Protein AF-A0AA46TMD6-F1 (afdb_monomer)

Secondary structure (DSSP, 8-state):
-TTTS----HHHHHHHHHHHHHTTSEEEEEEEETTEEEEEEEE-HHHHHHHHHHHHH-PPPPP----HHHHHHHTGGGS-HHHHHHHHHHHHHHHHHHHHHHHHHHHHTTT-GGGHHHHHHHHHHHHHHHHHHHHHHHHHHHHH-

pLDDT: mean 90.73, std 9.91, range [50.88, 98.25]

InterPro domains:
  IPR018309 Transcription regulator PadR, C-terminal [PF10400] (66-144)
  IPR036388 Winged helix-like DNA-binding domain superfamily [G3DSA:1.10.10.10] (1-61)
  IPR036390 Winged helix DNA-binding domain superfamily [SSF46785] (4-144)

Mean predicted aligned error: 6.08 Å

Solvent-accessible surface area (backbone atoms only — not comparable to full-atom values): 8589 Å² total; per-residue (Å²): 103,74,90,85,39,84,73,72,54,71,68,53,52,54,53,48,52,54,50,36,35,76,69,57,27,29,44,80,43,82,47,80,58,83,97,49,80,50,84,39,74,44,79,32,71,64,25,51,52,56,49,51,49,53,74,74,69,58,79,86,72,83,82,84,85,84,54,72,66,62,58,50,56,76,51,39,89,81,50,58,70,70,60,56,50,52,50,48,53,54,47,49,53,51,41,51,53,54,36,54,56,47,49,54,51,41,61,73,48,66,85,47,78,93,34,45,65,65,39,53,53,39,53,52,50,45,53,48,40,53,51,54,41,52,53,45,54,55,53,48,55,70,73,75,110

Foldseek 3Di:
DVLPDPDDDPVVVVVVLVVCCVVVQKPWDFDDDDPDTDTDIDGDPNVVVVVVCCVPPDDDDDDDDDDPLVVVVVVCVVDDLVVNLVSLVVVLVVLVVSLVVLVVVLVVLPDDPVCVVVNVVSVVSNVVSVVVNVVSVVVSVVSVD

Nearest PDB structures (foldseek):
  5x11-assembly4_H  TM=8.800E-01  e=8.263E-07  Bacillus spizizenii str. W23
  5x11-assembly2_E  TM=8.709E-01  e=2.497E-06  Bacillus spizizenii str. W23
  5x11-assembly1_B  TM=8.800E-01  e=4.615E-06  Bacillus spizizenii str. W23
  3l9f-assembly2_C  TM=7.696E-01  e=3.002E-06  Streptococcus mutans UA159
  5x11-assembly4_G  TM=8.685E-01  e=7.324E-05  Bacillus spizizenii str. W23

Sequence (145 aa):
MRFYWTSPAMSQIYSELSRLARGGLVEAVSARQGRRTTRRFRITARGTDRLSDWLSESAPDFPVLKHPVALRLLMGHLMRPTDVIRILESYAAALADRRAELEAVRKSLGDDEAMRFPALVAEWGLAYYDSEREITDRTRARLEE

Structure (mmCIF, N/CA/C/O backbone):
data_AF-A0AA46TMD6-F1
#
_entry.id   AF-A0AA46TMD6-F1
#
loop_
_atom_site.group_PDB
_atom_site.id
_atom_site.type_symbol
_atom_site.label_atom_id
_atom_site.label_alt_id
_atom_site.label_comp_id
_atom_site.label_asym_id
_atom_site.label_entity_id
_atom_site.label_seq_id
_atom_site.pdbx_PDB_ins_code
_atom_site.Cartn_x
_atom_site.Cartn_y
_atom_site.Cartn_z
_atom_site.occupancy
_atom_site.B_iso_or_equiv
_atom_site.auth_seq_id
_atom_site.auth_comp_id
_atom_site.auth_asym_id
_atom_site.auth_atom_id
_atom_site.pdbx_PDB_model_num
ATOM 1 N N . MET A 1 1 ? -0.277 0.023 6.874 1.00 62.62 1 MET A N 1
ATOM 2 C CA . MET A 1 1 ? -1.414 0.131 5.932 1.00 62.62 1 MET A CA 1
ATOM 3 C C . MET A 1 1 ? -1.006 0.620 4.555 1.00 62.62 1 MET A C 1
ATOM 5 O O . MET A 1 1 ? -1.287 -0.088 3.604 1.00 62.62 1 MET A O 1
ATOM 9 N N . ARG A 1 2 ? -0.297 1.754 4.426 1.00 81.50 2 ARG A N 1
ATOM 10 C CA . ARG A 1 2 ? -0.014 2.379 3.115 1.00 81.50 2 ARG A CA 1
ATOM 11 C C . ARG A 1 2 ? 0.654 1.499 2.040 1.00 81.50 2 ARG A C 1
ATOM 13 O O . ARG A 1 2 ? 0.591 1.861 0.875 1.00 81.50 2 ARG A O 1
ATOM 20 N N . PHE A 1 3 ? 1.322 0.408 2.423 1.00 85.19 3 PHE A N 1
ATOM 21 C CA . PHE A 1 3 ? 2.024 -0.498 1.500 1.00 85.19 3 PHE A CA 1
ATOM 22 C C . PHE A 1 3 ? 1.110 -1.550 0.855 1.00 85.19 3 PHE A C 1
ATOM 24 O O . PHE A 1 3 ? 1.441 -2.067 -0.200 1.00 85.19 3 PHE A O 1
ATOM 31 N N . TYR A 1 4 ? -0.033 -1.851 1.473 1.00 82.19 4 TYR A N 1
ATOM 32 C CA . TYR A 1 4 ? -0.947 -2.926 1.055 1.00 82.19 4 TYR A CA 1
ATOM 33 C C . TYR A 1 4 ? -2.400 -2.458 0.910 1.00 82.19 4 TYR A C 1
ATOM 35 O O . TYR A 1 4 ? -3.239 -3.173 0.374 1.00 82.19 4 TYR A O 1
ATOM 43 N N . TRP A 1 5 ? -2.713 -1.247 1.369 1.00 80.69 5 TRP A N 1
ATOM 44 C CA . TRP A 1 5 ? -4.005 -0.614 1.164 1.00 80.69 5 TRP A CA 1
ATOM 45 C C . TRP A 1 5 ? -3.817 0.871 0.888 1.00 80.69 5 TRP A C 1
ATOM 47 O O . TRP A 1 5 ? -3.011 1.542 1.542 1.00 80.69 5 TRP A O 1
ATOM 57 N N . THR A 1 6 ? -4.584 1.404 -0.061 1.00 77.50 6 THR A N 1
ATOM 58 C CA . THR A 1 6 ? -4.611 2.844 -0.310 1.00 77.50 6 THR A CA 1
ATOM 59 C C . THR A 1 6 ? -5.117 3.550 0.940 1.00 77.50 6 THR A C 1
ATOM 61 O O . THR A 1 6 ? -6.257 3.347 1.353 1.00 77.50 6 THR A O 1
ATOM 64 N N . SER A 1 7 ? -4.275 4.390 1.544 1.00 75.44 7 SER A N 1
ATOM 65 C CA . SER A 1 7 ? -4.697 5.218 2.671 1.00 75.44 7 SER A CA 1
ATOM 66 C C . SER A 1 7 ? -5.857 6.116 2.221 1.00 75.44 7 SER A C 1
ATOM 68 O O . SER A 1 7 ? -5.650 6.948 1.333 1.00 75.44 7 SER A O 1
ATOM 70 N N . PRO A 1 8 ? -7.068 5.963 2.787 1.00 81.25 8 PRO A N 1
ATOM 71 C CA . PRO A 1 8 ? -8.194 6.809 2.422 1.00 81.25 8 PRO A CA 1
ATOM 72 C C . PRO A 1 8 ? -7.909 8.264 2.802 1.00 81.25 8 PRO A C 1
ATOM 74 O O . PRO A 1 8 ? -7.160 8.548 3.742 1.00 81.25 8 PRO A O 1
ATOM 77 N N . ALA A 1 9 ? -8.533 9.200 2.089 1.00 87.56 9 ALA A N 1
ATOM 78 C CA . ALA A 1 9 ? -8.449 10.609 2.442 1.00 87.56 9 ALA A CA 1
ATOM 79 C C . ALA A 1 9 ? -9.035 10.842 3.844 1.00 87.56 9 ALA A C 1
ATOM 81 O O . ALA A 1 9 ? -10.003 10.194 4.245 1.00 87.56 9 ALA A O 1
ATOM 82 N N . MET A 1 10 ? -8.508 11.824 4.583 1.00 84.81 10 MET A N 1
ATOM 83 C CA . MET A 1 10 ? -9.008 12.134 5.931 1.00 84.81 10 MET A CA 1
ATOM 84 C C . MET A 1 10 ? -10.515 12.430 5.943 1.00 84.81 10 MET A C 1
ATOM 86 O O . MET A 1 10 ? -11.219 12.022 6.862 1.00 84.81 10 MET A O 1
ATOM 90 N N . SER A 1 11 ? -11.029 13.086 4.900 1.00 87.38 11 SER A N 1
ATOM 91 C CA . SER A 1 11 ? -12.465 13.322 4.716 1.00 87.38 11 SER A CA 1
ATOM 92 C C . SER A 1 11 ? -13.268 12.020 4.619 1.00 87.38 11 SER A C 1
ATOM 94 O O . SER A 1 11 ? -14.318 11.909 5.254 1.00 87.38 11 SER A O 1
ATOM 96 N N . GLN A 1 12 ? -12.754 11.019 3.896 1.00 89.81 12 GLN A N 1
ATOM 97 C CA . GLN A 1 12 ? -13.372 9.697 3.794 1.00 89.81 12 GLN A CA 1
ATOM 98 C C . GLN A 1 12 ? -13.400 9.011 5.161 1.00 89.81 12 GLN A C 1
ATOM 100 O O . GLN A 1 12 ? -14.455 8.532 5.568 1.00 89.81 12 GLN A O 1
ATOM 105 N N . ILE A 1 13 ? -12.303 9.064 5.926 1.00 89.44 13 ILE A N 1
ATOM 106 C CA . ILE A 1 13 ? -12.245 8.499 7.285 1.00 89.44 13 ILE A CA 1
ATOM 107 C C . ILE A 1 13 ? -13.330 9.112 8.183 1.00 89.44 13 ILE A C 1
ATOM 109 O O . ILE A 1 13 ? -14.064 8.383 8.846 1.00 89.44 13 ILE A O 1
ATOM 113 N N . TYR A 1 14 ? -13.493 10.440 8.186 1.00 86.94 14 TYR A N 1
ATOM 114 C CA . TYR A 1 14 ? -14.535 11.088 8.995 1.00 86.94 14 TYR A CA 1
ATOM 115 C C . TYR A 1 14 ? -15.956 10.741 8.540 1.00 86.94 14 TYR A C 1
ATOM 117 O O . TYR A 1 14 ? -16.849 10.579 9.383 1.00 86.94 14 TYR A O 1
ATOM 125 N N . SER A 1 15 ? -16.179 10.619 7.229 1.00 91.12 15 SER A N 1
ATOM 126 C CA . SER A 1 15 ? -17.473 10.195 6.690 1.00 91.12 15 SER A CA 1
ATOM 127 C C . SER A 1 15 ? -17.813 8.757 7.100 1.00 91.12 15 SER A C 1
ATOM 129 O O . SER A 1 15 ? -18.928 8.500 7.560 1.00 91.12 15 SER A O 1
ATOM 131 N N . GLU A 1 16 ? -16.825 7.859 7.067 1.00 94.06 16 GLU A N 1
ATOM 132 C CA . GLU A 1 16 ? -16.971 6.464 7.473 1.00 94.06 16 GLU A CA 1
ATOM 133 C C . GLU A 1 16 ? -17.181 6.330 8.981 1.00 94.06 16 GLU A C 1
ATOM 135 O O . GLU A 1 16 ? -18.108 5.647 9.403 1.00 94.06 16 GLU A O 1
ATOM 140 N N . LEU A 1 17 ? -16.428 7.055 9.812 1.00 93.12 17 LEU A N 1
ATOM 141 C CA . LEU A 1 17 ? -16.647 7.076 11.264 1.00 93.12 17 LEU A CA 1
ATOM 142 C C . LEU A 1 17 ? -18.054 7.568 11.623 1.00 93.12 17 LEU A C 1
ATOM 144 O O . LEU A 1 17 ? -18.704 7.010 12.506 1.00 93.12 17 LEU A O 1
ATOM 148 N N . SER A 1 18 ? -18.565 8.570 10.904 1.00 91.06 18 SER A N 1
ATOM 149 C CA . SER A 1 18 ? -19.940 9.046 11.087 1.00 91.06 18 SER A CA 1
ATOM 150 C C . SER A 1 18 ? -20.970 7.985 10.679 1.00 91.06 18 SER A C 1
ATOM 152 O O . SER A 1 18 ? -22.003 7.843 11.332 1.00 91.06 18 SER A O 1
ATOM 154 N N . ARG A 1 19 ? -20.699 7.220 9.614 1.00 94.56 19 ARG A N 1
ATOM 155 C CA . ARG A 1 19 ? -21.547 6.110 9.156 1.00 94.56 19 ARG A CA 1
ATOM 156 C C . ARG A 1 19 ? -21.549 4.953 10.156 1.00 94.56 19 ARG A C 1
ATOM 158 O O . ARG A 1 19 ? -22.623 4.481 10.519 1.00 94.56 19 ARG A O 1
ATOM 165 N N . LEU A 1 20 ? -20.378 4.551 10.644 1.00 96.56 20 LEU A N 1
ATOM 166 C CA . LEU A 1 20 ? -20.223 3.522 11.674 1.00 96.56 20 LEU A CA 1
ATOM 167 C C . LEU A 1 20 ? -20.915 3.929 12.981 1.00 96.56 20 LEU A C 1
ATOM 169 O O . LEU A 1 20 ? -21.534 3.084 13.626 1.00 96.56 20 LEU A O 1
ATOM 173 N N . ALA A 1 21 ? -20.871 5.217 13.340 1.00 94.75 21 ALA A N 1
ATOM 174 C CA . ALA A 1 21 ? -21.561 5.739 14.515 1.00 94.75 21 ALA A CA 1
ATOM 175 C C . ALA A 1 21 ? -23.086 5.668 14.373 1.00 94.75 21 ALA A C 1
ATOM 177 O O . ALA A 1 21 ? -23.766 5.193 15.279 1.00 94.75 21 ALA A O 1
ATOM 178 N N . ARG A 1 22 ? -23.635 6.053 13.209 1.00 95.06 22 ARG A N 1
ATOM 179 C CA . ARG A 1 22 ? -25.069 5.864 12.913 1.00 95.06 22 ARG A CA 1
ATOM 180 C C . ARG A 1 22 ? -25.484 4.391 12.949 1.00 95.06 22 ARG A C 1
ATOM 182 O O . ARG A 1 22 ? -26.605 4.091 13.337 1.00 95.06 22 ARG A O 1
ATOM 189 N N . GLY A 1 23 ? -24.586 3.485 12.561 1.00 95.31 23 GLY A N 1
ATOM 190 C CA . GLY A 1 23 ? -24.793 2.038 12.646 1.00 95.31 23 GLY A CA 1
ATOM 191 C C . GLY A 1 23 ? -24.636 1.448 14.053 1.00 95.31 23 GLY A C 1
ATOM 192 O O . GLY A 1 23 ? -24.821 0.244 14.218 1.00 95.31 23 GLY A O 1
ATOM 193 N N . GLY A 1 24 ? -24.275 2.257 15.055 1.00 96.00 24 GLY A N 1
ATOM 194 C CA . GLY A 1 24 ? -24.026 1.799 16.422 1.00 96.00 24 GLY A CA 1
ATOM 195 C C . GLY A 1 24 ? -22.806 0.885 16.560 1.00 96.00 24 GLY A C 1
ATOM 196 O O . GLY A 1 24 ? -22.736 0.125 17.516 1.00 96.00 24 GLY A O 1
ATOM 197 N N . LEU A 1 25 ? -21.870 0.916 15.604 1.00 97.44 25 LEU A N 1
ATOM 198 C CA . LEU A 1 25 ? -20.646 0.105 15.637 1.00 97.44 25 LEU A CA 1
ATOM 199 C C . LEU A 1 25 ? -19.520 0.819 16.394 1.00 97.44 25 LEU A C 1
ATOM 201 O O . LEU A 1 25 ? -18.711 0.181 17.067 1.00 97.44 25 LEU A O 1
ATOM 205 N N . VAL A 1 26 ? -19.508 2.150 16.350 1.00 96.81 26 VAL A N 1
ATOM 206 C CA . VAL A 1 26 ? -18.615 3.003 17.143 1.00 96.81 26 VAL A CA 1
ATOM 207 C C . VAL A 1 26 ? -19.426 4.080 17.855 1.00 96.81 26 VAL A C 1
ATOM 209 O O . VAL A 1 26 ? -20.516 4.435 17.418 1.00 96.81 26 VAL A O 1
ATOM 212 N N . GLU A 1 27 ? -18.880 4.648 18.919 1.00 93.62 27 GLU A N 1
ATOM 213 C CA . GLU A 1 27 ? -19.456 5.795 19.619 1.00 93.62 27 GLU A CA 1
ATOM 214 C C . GLU A 1 27 ? -18.469 6.962 19.644 1.00 93.62 27 GLU A C 1
ATOM 216 O O . GLU A 1 27 ? -17.254 6.767 19.729 1.00 93.62 27 GLU A O 1
ATOM 221 N N . ALA A 1 28 ? -18.983 8.188 19.558 1.00 87.88 28 ALA A N 1
ATOM 222 C CA . ALA A 1 28 ? -18.160 9.382 19.669 1.00 87.88 28 ALA A CA 1
ATOM 223 C C . ALA A 1 28 ? -17.868 9.672 21.146 1.00 87.88 28 ALA A C 1
ATOM 225 O O . ALA A 1 28 ? -18.768 9.981 21.921 1.00 87.88 28 ALA A O 1
ATOM 226 N N . VAL A 1 29 ? -16.593 9.639 21.515 1.00 85.06 29 VAL A N 1
ATOM 227 C CA . VAL A 1 29 ? -16.112 10.064 22.826 1.00 85.06 29 VAL A CA 1
ATOM 228 C C . VAL A 1 29 ? -15.582 11.484 22.661 1.00 85.06 29 VAL A C 1
ATOM 230 O O . VAL A 1 29 ? -14.527 11.719 22.065 1.00 85.06 29 VAL A O 1
ATOM 233 N N . SER A 1 30 ? -16.332 12.478 23.132 1.00 69.19 30 SER A N 1
ATOM 234 C CA . SER A 1 30 ? -15.851 13.858 23.125 1.00 69.19 30 SER A CA 1
ATOM 235 C C . SER A 1 30 ? -14.720 14.007 24.143 1.00 69.19 30 SER A C 1
ATOM 237 O O . SER A 1 30 ? -14.967 14.040 25.346 1.00 69.19 30 SER A O 1
ATOM 239 N N . ALA A 1 31 ? -13.477 14.125 23.674 1.00 57.44 31 ALA A N 1
ATOM 240 C CA . ALA A 1 31 ? -12.350 14.497 24.518 1.00 57.44 31 ALA A CA 1
ATOM 241 C C . ALA A 1 31 ? -12.101 16.003 24.378 1.00 57.44 31 ALA A C 1
ATOM 243 O O . ALA A 1 31 ? -11.607 16.474 23.350 1.00 57.44 31 ALA A O 1
ATOM 244 N N . ARG A 1 32 ? -12.457 16.779 25.407 1.00 54.03 32 ARG A N 1
ATOM 245 C CA . ARG A 1 32 ? -12.103 18.201 25.473 1.00 54.03 32 ARG A CA 1
ATOM 246 C C . ARG A 1 32 ? -10.665 18.319 25.978 1.00 54.03 32 ARG A C 1
ATOM 248 O O . ARG A 1 32 ? -10.415 18.122 27.160 1.00 54.03 32 ARG A O 1
ATOM 255 N N . GLN A 1 33 ? -9.726 18.625 25.084 1.00 50.88 33 GLN A N 1
ATOM 256 C CA . GLN A 1 33 ? -8.343 18.959 25.438 1.00 50.88 33 GLN A CA 1
ATOM 257 C C . GLN A 1 33 ? -8.080 20.421 25.032 1.00 50.88 33 GLN A C 1
ATOM 259 O O . GLN A 1 33 ? -7.849 20.735 23.866 1.00 50.88 33 GLN A O 1
ATOM 264 N N . GLY A 1 34 ? -8.179 21.348 25.991 1.00 64.38 34 GLY A N 1
ATOM 265 C CA . GLY A 1 34 ? -7.969 22.783 25.747 1.00 64.38 34 GLY A CA 1
ATOM 266 C C . GLY A 1 34 ? -8.981 23.415 24.772 1.00 64.38 34 GLY A C 1
ATOM 267 O O . GLY A 1 34 ? -10.170 23.104 24.817 1.00 64.38 34 GLY A O 1
ATOM 268 N N . ARG A 1 35 ? -8.517 24.321 23.891 1.00 59.69 35 ARG A N 1
ATOM 269 C CA . ARG A 1 35 ? -9.343 25.045 22.889 1.00 59.69 35 ARG A CA 1
ATOM 270 C C . ARG A 1 35 ? -9.690 24.222 21.636 1.00 59.69 35 ARG A C 1
ATOM 272 O O . ARG A 1 35 ? -10.381 24.741 20.763 1.00 59.69 35 ARG A O 1
ATOM 279 N N . ARG A 1 36 ? -9.222 22.972 21.510 1.00 57.34 36 ARG A N 1
ATOM 280 C CA . ARG A 1 36 ? -9.428 22.141 20.310 1.00 57.34 36 ARG A CA 1
ATOM 281 C C . ARG A 1 36 ? -10.249 20.899 20.658 1.00 57.34 36 ARG A C 1
ATOM 283 O O . ARG A 1 36 ? -9.809 20.038 21.413 1.00 57.34 36 ARG A O 1
ATOM 290 N N . THR A 1 37 ? -11.450 20.797 20.095 1.00 60.53 37 THR A N 1
ATOM 291 C CA . THR A 1 37 ? -12.294 19.605 20.240 1.00 60.53 37 THR A CA 1
ATOM 292 C C . THR A 1 37 ? -11.817 18.539 19.260 1.00 60.53 37 THR A C 1
ATOM 294 O O . THR A 1 37 ? -12.107 18.613 18.068 1.00 60.53 37 THR A O 1
ATOM 297 N N . THR A 1 38 ? -11.087 17.538 19.751 1.00 69.62 38 THR A N 1
ATOM 298 C CA . THR A 1 38 ? -10.755 16.345 18.963 1.00 69.62 38 THR A CA 1
ATOM 299 C C . THR A 1 38 ? -11.874 15.326 19.138 1.00 69.62 38 THR A C 1
ATOM 301 O O . THR A 1 38 ? -12.112 14.834 20.242 1.00 69.62 38 THR A O 1
ATOM 304 N N . ARG A 1 39 ? -12.578 14.997 18.049 1.00 78.1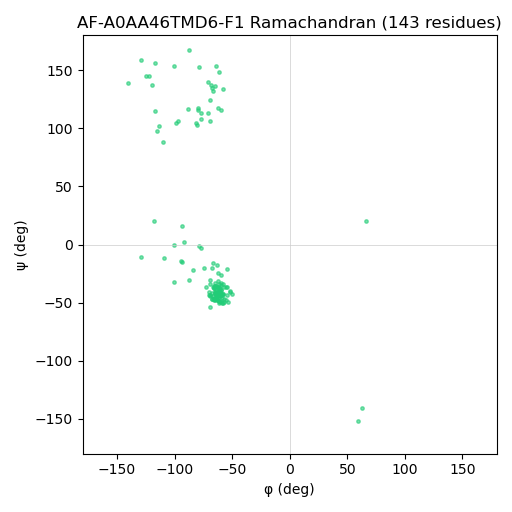9 39 ARG A N 1
ATOM 305 C CA . ARG A 1 39 ? -13.552 13.898 18.046 1.00 78.19 39 ARG A CA 1
ATOM 306 C C . ARG A 1 39 ? -12.791 12.578 18.133 1.00 78.19 39 ARG A C 1
ATOM 308 O O . ARG A 1 39 ? -12.069 12.234 17.202 1.00 78.19 39 ARG A O 1
ATOM 315 N N . ARG A 1 40 ? -12.933 11.860 19.247 1.00 87.00 40 ARG A N 1
ATOM 316 C CA . ARG A 1 40 ? -12.440 10.485 19.387 1.00 87.00 40 ARG A CA 1
ATOM 317 C C . ARG A 1 40 ? -13.606 9.528 19.205 1.00 87.00 40 ARG A C 1
ATOM 319 O O . ARG A 1 40 ? -14.751 9.897 19.452 1.00 87.00 40 ARG A O 1
ATOM 326 N N . PHE A 1 41 ? -13.308 8.316 18.767 1.00 91.50 41 PHE A N 1
ATOM 327 C CA . PHE A 1 41 ? -14.293 7.253 18.640 1.00 91.50 41 PHE A CA 1
ATOM 328 C C . PHE A 1 41 ? -13.826 6.037 19.426 1.00 91.50 41 PHE A C 1
ATOM 330 O O . PHE A 1 41 ? -12.626 5.769 19.491 1.00 91.50 41 PHE A O 1
ATOM 337 N N . ARG A 1 42 ? -14.774 5.317 20.017 1.00 94.50 42 ARG A N 1
ATOM 338 C CA . ARG A 1 42 ? -14.546 4.034 20.680 1.00 94.50 42 ARG A CA 1
ATOM 339 C C . ARG A 1 42 ? -15.381 2.971 19.980 1.00 94.50 42 ARG A C 1
ATOM 341 O O . ARG A 1 42 ? -16.534 3.226 19.64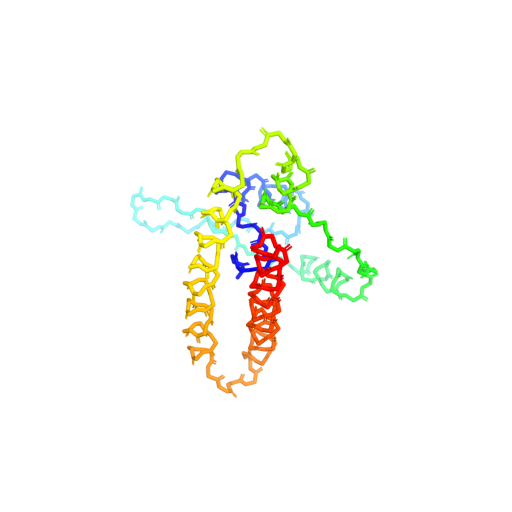3 1.00 94.50 42 ARG A O 1
ATOM 348 N N . ILE A 1 43 ? -14.802 1.798 19.742 1.00 97.25 43 ILE A N 1
ATOM 349 C CA . ILE A 1 43 ? -15.554 0.653 19.222 1.00 97.25 43 ILE A CA 1
ATOM 350 C C . ILE A 1 43 ? -16.538 0.150 20.289 1.00 97.25 43 ILE A C 1
ATOM 352 O O . ILE A 1 43 ? -16.219 0.115 21.481 1.00 97.25 43 ILE A O 1
ATOM 356 N N . THR A 1 44 ? -17.758 -0.175 19.870 1.00 97.81 44 THR A N 1
ATOM 357 C CA . THR A 1 44 ? -18.786 -0.772 20.739 1.00 97.81 44 THR A CA 1
ATOM 358 C C . THR A 1 44 ? -18.650 -2.296 20.752 1.00 97.81 44 THR A C 1
ATOM 360 O O . THR A 1 44 ? -17.980 -2.847 19.884 1.00 97.81 44 THR A O 1
ATOM 363 N N . ALA A 1 45 ? -19.326 -2.991 21.674 1.00 97.62 45 ALA A N 1
ATOM 364 C CA . ALA A 1 45 ? -19.374 -4.459 21.666 1.00 97.62 45 ALA A CA 1
ATOM 365 C C . ALA A 1 45 ? -19.882 -5.000 20.316 1.00 97.62 45 ALA A C 1
ATOM 367 O O . ALA A 1 45 ? -19.195 -5.777 19.667 1.00 97.62 45 ALA A O 1
ATOM 368 N N . ARG A 1 46 ? -20.992 -4.440 19.813 1.00 97.31 46 ARG A N 1
ATOM 369 C CA . ARG A 1 46 ? -21.527 -4.749 18.478 1.00 97.31 46 ARG A CA 1
ATOM 370 C C . ARG A 1 46 ? -20.514 -4.496 17.356 1.00 97.31 46 ARG A C 1
ATOM 372 O O . ARG A 1 46 ? -20.497 -5.209 16.359 1.00 97.31 46 ARG A O 1
ATOM 379 N N . GLY A 1 47 ? -19.702 -3.447 17.484 1.00 97.50 47 GLY A N 1
ATOM 380 C CA . GLY A 1 47 ? -18.620 -3.151 16.547 1.00 97.50 47 GLY A CA 1
ATOM 381 C C . GLY A 1 47 ? -17.538 -4.225 16.546 1.00 97.50 47 GLY A C 1
ATOM 382 O O . GLY A 1 47 ? -17.080 -4.611 15.474 1.00 97.50 47 GLY A O 1
ATOM 383 N N . THR A 1 48 ? -17.159 -4.712 17.727 1.00 97.44 48 THR A N 1
ATOM 384 C CA . THR A 1 48 ? -16.204 -5.813 17.890 1.00 97.44 48 THR A CA 1
ATOM 385 C C . THR A 1 48 ? -16.750 -7.110 17.302 1.00 97.44 48 THR A C 1
ATOM 387 O O . THR A 1 48 ? -16.040 -7.739 16.523 1.00 97.44 48 THR A O 1
ATOM 390 N N . ASP A 1 49 ? -18.007 -7.460 17.589 1.00 95.94 49 ASP A N 1
ATOM 391 C CA . ASP A 1 49 ? -18.655 -8.656 17.032 1.00 95.94 49 ASP A CA 1
ATOM 392 C C . ASP A 1 49 ? -18.667 -8.580 15.501 1.00 95.94 49 ASP A C 1
ATOM 394 O O . ASP A 1 49 ? -18.137 -9.449 14.816 1.00 95.94 49 ASP A O 1
ATOM 398 N N . ARG A 1 50 ? -19.122 -7.446 14.949 1.00 95.19 50 ARG A N 1
ATOM 399 C CA . ARG A 1 50 ? -19.170 -7.245 13.496 1.00 95.19 50 ARG A CA 1
ATOM 400 C C . ARG A 1 50 ? -17.793 -7.307 12.829 1.00 95.19 50 ARG A C 1
ATOM 402 O O . ARG A 1 50 ? -17.709 -7.712 11.665 1.00 95.19 50 ARG A O 1
ATOM 409 N N . LEU A 1 51 ? -16.748 -6.841 13.517 1.00 95.31 51 LEU A N 1
ATOM 410 C CA . LEU A 1 51 ? -15.364 -6.940 13.056 1.00 95.31 51 LEU A CA 1
ATOM 411 C C . LEU A 1 51 ? -14.890 -8.396 13.072 1.00 95.31 51 LEU A C 1
ATOM 413 O O . LEU A 1 51 ? -14.272 -8.819 12.101 1.00 95.31 51 LEU A O 1
ATOM 417 N N . SER A 1 52 ? -15.201 -9.146 14.130 1.00 94.56 52 SER A N 1
ATOM 418 C CA . SER A 1 52 ? -14.896 -10.576 14.222 1.00 94.56 52 SER A CA 1
ATOM 419 C C . SER A 1 52 ? -15.543 -11.344 13.072 1.00 94.56 52 SER A C 1
ATOM 421 O O . SER A 1 52 ? -14.831 -12.016 12.333 1.00 94.56 52 SER A O 1
ATOM 423 N N . ASP A 1 53 ? -16.845 -11.146 12.841 1.00 92.88 53 ASP A N 1
ATOM 424 C CA . ASP A 1 53 ? -17.576 -11.796 11.745 1.00 92.88 53 ASP A CA 1
ATOM 425 C C . ASP A 1 53 ? -16.947 -11.471 10.385 1.00 92.88 53 ASP A C 1
ATOM 427 O O . ASP A 1 53 ? -16.775 -12.333 9.528 1.00 92.88 53 ASP A O 1
ATOM 431 N N . TRP A 1 54 ? -16.556 -10.206 10.175 1.00 91.75 54 TRP A N 1
ATOM 432 C CA . TRP A 1 54 ? -15.895 -9.804 8.935 1.00 91.75 54 TRP A CA 1
ATOM 433 C C . TRP A 1 54 ? -14.564 -10.535 8.727 1.00 91.75 54 TRP A C 1
ATOM 435 O O . TRP A 1 54 ? -14.283 -10.940 7.598 1.00 91.75 54 TRP A O 1
ATOM 445 N N . LEU A 1 55 ? -13.778 -10.708 9.794 1.00 91.62 55 LEU A N 1
ATOM 446 C CA . LEU A 1 55 ? -12.483 -11.387 9.755 1.00 91.62 55 LEU A CA 1
ATOM 447 C C . LEU A 1 55 ? -12.608 -12.897 9.504 1.00 91.62 55 LEU A C 1
ATOM 449 O O . LEU A 1 55 ? -11.692 -13.468 8.917 1.00 91.62 55 LEU A O 1
ATOM 453 N N . SER A 1 56 ? -13.696 -13.542 9.940 1.00 91.12 56 SER A N 1
ATOM 454 C CA . SER A 1 56 ? -13.859 -15.001 9.846 1.00 91.12 56 SER A CA 1
ATOM 455 C C . SER A 1 56 ? -14.732 -15.484 8.688 1.00 91.12 56 SER A C 1
ATOM 457 O O . SER A 1 56 ? -14.493 -16.574 8.177 1.00 91.12 56 SER A O 1
ATOM 459 N N . GLU A 1 57 ? -15.749 -14.722 8.283 1.00 84.12 57 GLU 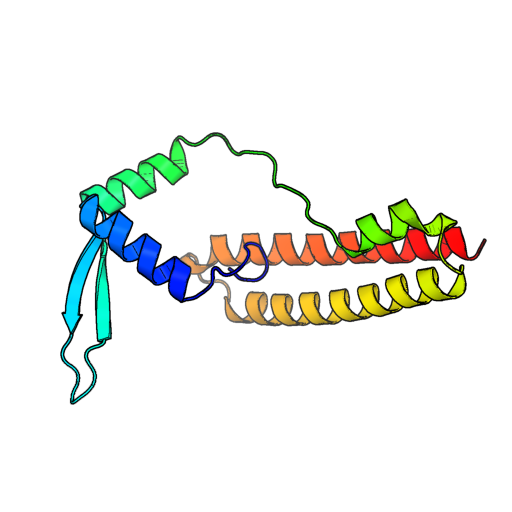A N 1
ATOM 460 C CA . GLU A 1 57 ? -16.813 -15.223 7.394 1.00 84.12 57 GLU A CA 1
ATOM 461 C C . GLU A 1 57 ? -16.765 -14.648 5.974 1.00 84.12 57 GLU A C 1
ATOM 463 O O . GLU A 1 57 ? -17.445 -15.145 5.074 1.00 84.12 57 GLU A O 1
ATOM 468 N N . SER A 1 58 ? -15.963 -13.607 5.738 1.00 75.81 58 SER A N 1
ATOM 469 C CA . SER A 1 58 ? -15.863 -13.000 4.409 1.00 75.81 58 SER A CA 1
ATOM 470 C C . SER A 1 58 ? -14.939 -13.835 3.522 1.00 75.81 58 SER A C 1
ATOM 472 O O . SER A 1 58 ? -13.738 -13.916 3.781 1.00 75.81 58 SER A O 1
ATOM 474 N N . ALA A 1 59 ? -15.479 -14.426 2.452 1.00 79.69 59 ALA A N 1
ATOM 475 C CA . ALA A 1 59 ? -14.645 -15.038 1.423 1.00 79.69 59 ALA A CA 1
ATOM 476 C C . ALA A 1 59 ? -13.678 -13.980 0.852 1.00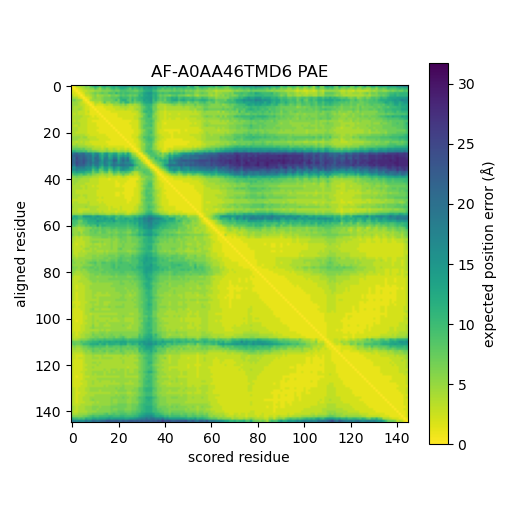 79.69 59 ALA A C 1
ATOM 478 O O . ALA A 1 59 ? -14.106 -12.854 0.582 1.00 79.69 59 ALA A O 1
ATOM 479 N N . PRO A 1 60 ? -12.383 -14.298 0.692 1.00 79.31 60 PRO A N 1
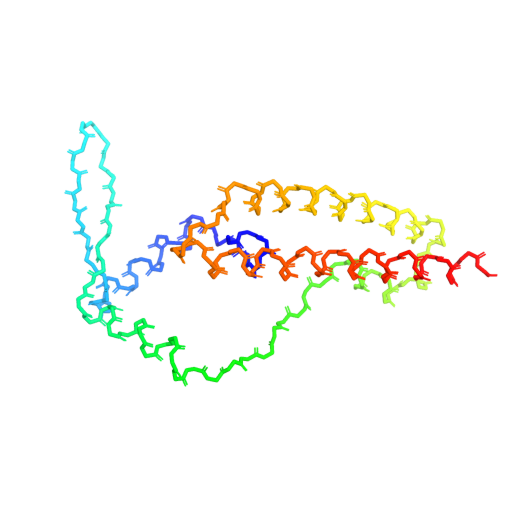ATOM 480 C CA . PRO A 1 60 ? -11.434 -13.341 0.151 1.00 79.31 60 PRO A CA 1
ATOM 481 C C . PRO A 1 60 ? -11.729 -13.096 -1.332 1.00 79.31 60 PRO A C 1
ATOM 483 O O . PRO A 1 60 ? -11.738 -14.028 -2.136 1.00 79.31 60 PRO A O 1
ATOM 486 N N . ASP A 1 61 ? -11.927 -11.832 -1.694 1.00 83.06 61 ASP A N 1
ATOM 487 C CA . ASP A 1 61 ? -11.999 -11.409 -3.090 1.00 83.06 61 ASP A CA 1
ATOM 488 C C . ASP A 1 61 ? -10.599 -11.303 -3.701 1.00 83.06 61 ASP A C 1
ATOM 490 O O . ASP A 1 61 ? -9.610 -11.003 -3.021 1.00 83.06 61 ASP A O 1
ATOM 494 N N . PHE A 1 62 ? -10.514 -11.491 -5.018 1.00 85.94 62 PHE A N 1
ATOM 495 C CA . PHE A 1 62 ? -9.266 -11.252 -5.731 1.00 85.94 62 PHE A CA 1
ATOM 496 C C . PHE A 1 62 ? -8.914 -9.751 -5.699 1.00 85.94 62 PHE A C 1
ATOM 498 O O . PHE A 1 62 ? -9.773 -8.915 -6.002 1.00 85.94 62 PHE A O 1
ATOM 505 N N . PRO A 1 63 ? -7.666 -9.369 -5.363 1.00 86.50 63 PRO A N 1
ATOM 506 C CA . PRO A 1 63 ? -7.286 -7.964 -5.309 1.00 86.50 63 PRO A CA 1
ATOM 507 C C . PRO A 1 63 ? -7.348 -7.318 -6.699 1.00 86.50 63 PRO A C 1
ATOM 509 O O . PRO A 1 63 ? -6.871 -7.866 -7.693 1.00 86.50 63 PRO A O 1
ATOM 512 N N . VAL A 1 64 ? -7.902 -6.106 -6.775 1.00 87.94 64 VAL A N 1
ATOM 513 C CA . VAL A 1 64 ? -7.960 -5.344 -8.030 1.00 87.94 64 VAL A CA 1
ATOM 514 C C . VAL A 1 64 ? -6.593 -4.726 -8.325 1.00 87.94 64 VAL A C 1
ATOM 516 O O . VAL A 1 64 ? -6.163 -3.794 -7.643 1.00 87.94 64 VAL A O 1
ATOM 519 N N . LEU A 1 65 ? -5.936 -5.191 -9.388 1.00 88.56 65 LEU A N 1
ATOM 520 C CA . LEU A 1 65 ? -4.664 -4.638 -9.847 1.00 88.56 65 LEU A CA 1
ATOM 521 C C . LEU A 1 65 ? -4.878 -3.318 -10.604 1.00 88.56 65 LEU A C 1
ATOM 523 O O . LEU A 1 65 ? -5.348 -3.297 -11.740 1.00 88.56 65 LEU A O 1
ATOM 527 N N . LYS A 1 66 ? -4.491 -2.196 -9.989 1.00 90.81 66 LYS A N 1
ATOM 528 C CA . LYS A 1 66 ? -4.459 -0.871 -10.631 1.00 90.81 66 LYS A CA 1
ATOM 529 C C . LYS A 1 66 ? -3.010 -0.438 -10.826 1.00 90.81 66 LYS A C 1
ATOM 531 O O . LYS A 1 66 ? -2.448 0.218 -9.955 1.00 90.81 66 LYS A O 1
ATOM 536 N N . HIS A 1 67 ? -2.414 -0.816 -11.958 1.00 93.94 67 HIS A N 1
ATOM 537 C CA . HIS A 1 67 ? -0.975 -0.671 -12.191 1.00 93.94 67 HIS A CA 1
ATOM 538 C C . HIS A 1 67 ? -0.638 0.347 -13.303 1.00 93.94 67 HIS A C 1
ATOM 540 O O . HIS A 1 67 ? -0.704 0.009 -14.488 1.00 93.94 67 HIS A O 1
ATOM 546 N N . PRO A 1 68 ? -0.220 1.587 -12.971 1.00 93.94 68 PRO A N 1
ATOM 547 C CA . PRO A 1 68 ? -0.003 2.640 -13.968 1.00 93.94 68 PRO A CA 1
ATOM 548 C C . PRO A 1 68 ? 1.100 2.335 -14.989 1.00 93.94 68 PRO A C 1
ATOM 550 O O . PRO A 1 68 ? 0.963 2.692 -16.154 1.00 93.94 68 PRO A O 1
ATOM 553 N N . VAL A 1 69 ? 2.190 1.678 -14.575 1.00 96.06 69 VAL A N 1
ATOM 554 C CA . VAL A 1 69 ? 3.303 1.346 -15.486 1.00 96.06 69 VAL A CA 1
ATOM 555 C C . VAL A 1 69 ? 2.875 0.279 -16.494 1.00 96.06 69 VAL A C 1
ATOM 557 O O . VAL A 1 69 ? 2.915 0.555 -17.687 1.00 96.06 69 VAL A O 1
ATOM 560 N N . ALA A 1 70 ? 2.351 -0.867 -16.044 1.00 95.81 70 ALA A N 1
ATOM 561 C CA . ALA A 1 70 ? 1.755 -1.882 -16.917 1.00 95.81 70 ALA A CA 1
ATOM 562 C C . ALA A 1 70 ? 0.717 -1.312 -17.905 1.00 95.81 70 ALA A C 1
ATOM 564 O O . ALA A 1 70 ? 0.767 -1.635 -19.088 1.00 95.81 70 ALA A O 1
ATOM 565 N N . LEU A 1 71 ? -0.171 -0.407 -17.465 1.00 96.25 71 LEU A N 1
ATOM 566 C CA . LEU A 1 71 ? -1.133 0.249 -18.361 1.00 96.25 71 LEU A CA 1
ATOM 567 C C . LEU A 1 71 ? -0.448 1.075 -19.464 1.00 96.25 71 LEU A C 1
ATOM 569 O O . LEU A 1 71 ? -0.902 1.075 -20.605 1.00 96.25 71 LEU A O 1
ATOM 573 N N . ARG A 1 72 ? 0.652 1.771 -19.151 1.00 95.50 72 ARG A N 1
ATOM 574 C CA . ARG A 1 72 ? 1.435 2.514 -20.154 1.00 95.50 72 ARG A CA 1
ATOM 575 C C . ARG A 1 72 ? 2.169 1.570 -21.102 1.00 95.50 72 ARG A C 1
ATOM 577 O O . ARG A 1 72 ? 2.168 1.818 -22.301 1.00 95.50 72 ARG A O 1
ATOM 584 N N . LEU A 1 73 ? 2.738 0.480 -20.586 1.00 95.12 73 LEU A N 1
ATOM 585 C CA . LEU A 1 73 ? 3.417 -0.539 -21.393 1.00 95.12 73 LEU A CA 1
ATOM 586 C C . LEU A 1 73 ? 2.458 -1.252 -22.351 1.00 95.12 73 LEU A C 1
ATOM 588 O O . LEU A 1 73 ? 2.841 -1.532 -23.483 1.00 95.12 73 LEU A O 1
ATOM 592 N N . LEU A 1 74 ? 1.203 -1.477 -21.946 1.00 96.06 74 LEU A N 1
ATOM 593 C CA . LEU A 1 74 ? 0.154 -2.006 -22.825 1.00 96.06 74 LEU A CA 1
ATOM 594 C C . LEU A 1 74 ? -0.001 -1.146 -24.093 1.00 96.06 74 LEU A C 1
ATOM 596 O O . LEU A 1 74 ? -0.210 -1.664 -25.187 1.00 96.06 74 LEU A O 1
ATOM 600 N N . MET A 1 75 ? 0.152 0.171 -23.953 1.00 96.19 75 MET A N 1
ATOM 601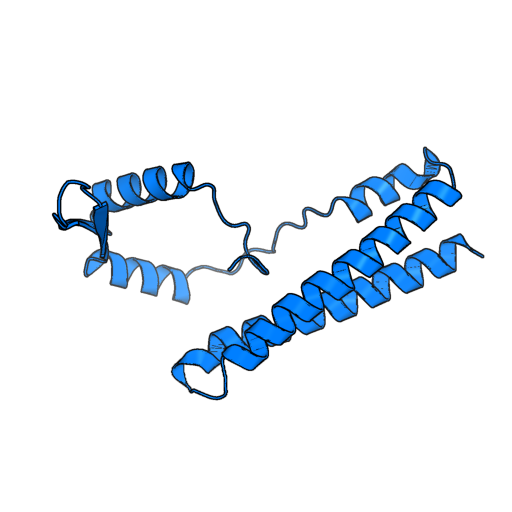 C CA . MET A 1 75 ? 0.111 1.152 -25.043 1.00 96.19 75 MET A CA 1
ATOM 602 C C . MET A 1 75 ? 1.508 1.478 -25.601 1.00 96.19 75 MET A C 1
ATOM 604 O O . MET A 1 75 ? 1.677 2.480 -26.293 1.00 96.19 75 MET A O 1
ATOM 608 N N . GLY A 1 76 ? 2.520 0.652 -25.315 1.00 94.31 76 GLY A N 1
ATOM 609 C CA . GLY A 1 76 ? 3.925 0.932 -25.626 1.00 94.31 76 GLY A CA 1
ATOM 610 C C . GLY A 1 76 ? 4.212 1.144 -27.116 1.00 94.31 76 GLY A C 1
ATOM 611 O O . GLY A 1 76 ? 5.110 1.905 -27.454 1.00 94.31 76 GLY A O 1
ATOM 612 N N . HIS A 1 77 ? 3.400 0.567 -28.008 1.00 94.12 77 HIS A N 1
ATOM 613 C CA . HIS A 1 77 ? 3.483 0.777 -29.460 1.00 94.12 77 HIS A CA 1
ATOM 614 C C . HIS A 1 77 ? 3.205 2.229 -29.898 1.00 94.12 77 HIS A C 1
ATOM 616 O O . HIS A 1 77 ? 3.561 2.613 -31.008 1.00 94.12 77 HIS A O 1
ATOM 622 N N . LEU A 1 78 ? 2.584 3.044 -29.037 1.00 97.19 78 LEU A N 1
ATOM 623 C CA . LEU A 1 78 ? 2.352 4.477 -29.258 1.00 97.19 78 LEU A CA 1
ATOM 624 C C . LEU A 1 78 ? 3.487 5.352 -28.698 1.00 97.19 78 LEU A C 1
ATOM 626 O O . LEU A 1 78 ? 3.396 6.579 -28.723 1.00 97.19 78 LEU A O 1
ATOM 630 N N . MET A 1 79 ? 4.532 4.743 -28.138 1.00 95.38 79 MET A N 1
ATOM 631 C CA . MET A 1 79 ? 5.616 5.420 -27.432 1.00 95.38 79 MET A CA 1
ATOM 632 C C . MET A 1 79 ? 6.946 5.205 -28.151 1.00 95.38 79 MET A C 1
ATOM 634 O O . MET A 1 79 ? 7.145 4.220 -28.858 1.00 95.38 79 MET A O 1
ATOM 638 N N . ARG A 1 80 ? 7.905 6.112 -27.936 1.00 94.69 80 ARG A N 1
ATOM 639 C CA . ARG A 1 80 ? 9.286 5.870 -28.370 1.00 94.69 80 ARG A CA 1
ATOM 640 C C . ARG A 1 80 ? 9.908 4.792 -27.470 1.00 94.69 80 ARG A C 1
ATOM 642 O O . ARG A 1 80 ? 9.719 4.882 -26.254 1.00 94.69 80 ARG A O 1
ATOM 649 N N . PRO A 1 81 ? 10.705 3.846 -28.000 1.00 92.69 81 PRO A N 1
ATOM 650 C CA . PRO A 1 81 ? 11.359 2.816 -27.184 1.00 92.69 81 PRO A CA 1
ATOM 651 C C . PRO A 1 81 ? 12.150 3.389 -25.998 1.00 92.69 81 PRO A C 1
ATOM 653 O O . PRO A 1 81 ? 12.028 2.918 -24.870 1.00 92.69 81 PRO A O 1
ATOM 656 N N . THR A 1 82 ? 12.863 4.497 -26.217 1.00 94.81 82 THR A N 1
ATOM 657 C CA . THR A 1 82 ? 13.621 5.206 -25.172 1.00 94.81 82 THR A CA 1
ATOM 658 C C . THR A 1 82 ? 12.743 5.753 -24.042 1.00 94.81 82 THR A C 1
ATOM 660 O O . THR A 1 82 ? 13.179 5.802 -22.892 1.00 94.81 82 THR A O 1
ATOM 663 N N . ASP A 1 83 ? 11.493 6.135 -24.324 1.00 95.62 83 ASP A N 1
ATOM 664 C CA . ASP A 1 83 ? 10.553 6.569 -23.287 1.00 95.62 83 ASP A CA 1
ATOM 665 C C . ASP A 1 83 ? 10.057 5.392 -22.444 1.00 95.62 83 ASP A C 1
ATOM 667 O O . ASP A 1 83 ? 9.887 5.549 -21.235 1.00 95.62 83 ASP A O 1
ATOM 671 N N . VAL A 1 84 ? 9.846 4.224 -23.059 1.00 95.44 84 VAL A N 1
ATOM 672 C CA . VAL A 1 84 ? 9.441 3.002 -22.348 1.00 95.44 84 VAL A CA 1
ATOM 673 C C . VAL A 1 84 ? 10.554 2.540 -21.408 1.00 95.44 84 VAL A C 1
ATOM 675 O O . VAL A 1 84 ? 10.285 2.309 -20.229 1.00 95.44 84 VAL A O 1
ATOM 678 N N . ILE A 1 85 ? 11.803 2.500 -21.886 1.00 95.88 85 ILE A N 1
ATOM 679 C CA . ILE A 1 85 ? 12.975 2.146 -21.067 1.00 95.88 85 ILE A CA 1
ATOM 680 C C . ILE A 1 85 ? 13.091 3.089 -19.863 1.00 95.88 85 ILE A C 1
ATOM 682 O O . ILE A 1 85 ? 13.142 2.631 -18.723 1.00 95.88 85 ILE A O 1
ATOM 686 N N . ARG A 1 86 ? 13.010 4.407 -20.086 1.00 96.25 86 ARG A N 1
ATOM 687 C CA . ARG A 1 86 ? 13.084 5.411 -19.012 1.00 96.25 86 ARG A CA 1
ATOM 688 C C . ARG A 1 86 ? 11.984 5.251 -17.957 1.00 96.25 86 ARG A C 1
ATOM 690 O O . ARG A 1 86 ? 12.216 5.521 -16.777 1.00 96.25 86 ARG A O 1
ATOM 697 N N . ILE A 1 87 ? 10.778 4.838 -18.357 1.00 96.88 87 ILE A N 1
ATOM 698 C CA . ILE A 1 87 ? 9.686 4.548 -17.414 1.00 96.88 87 ILE A CA 1
ATOM 699 C C . ILE A 1 87 ? 10.036 3.347 -16.545 1.00 96.88 87 ILE A C 1
ATOM 701 O O . ILE A 1 87 ? 9.843 3.423 -15.333 1.00 96.88 87 ILE A O 1
ATOM 705 N N . LEU A 1 88 ? 10.548 2.268 -17.141 1.00 97.31 88 LEU A N 1
ATOM 706 C CA . LEU A 1 88 ? 10.933 1.064 -16.406 1.00 97.31 88 LEU A CA 1
ATOM 707 C C . LEU A 1 88 ? 12.102 1.336 -15.453 1.00 97.31 88 LEU A C 1
ATOM 709 O O . LEU A 1 88 ? 12.051 0.905 -14.308 1.00 97.31 88 LEU A O 1
ATOM 713 N N . GLU A 1 89 ? 13.090 2.131 -15.864 1.00 97.31 89 GLU A N 1
ATOM 714 C CA . GLU A 1 89 ? 14.195 2.572 -14.998 1.00 97.31 89 GLU A CA 1
ATOM 715 C C . GLU A 1 89 ? 13.704 3.400 -13.807 1.00 97.31 89 GLU A C 1
ATOM 717 O O . GLU A 1 89 ? 14.047 3.124 -12.656 1.00 97.31 89 GLU A O 1
ATOM 722 N N . SER A 1 90 ? 12.849 4.392 -14.076 1.00 97.69 90 SER A N 1
ATOM 723 C CA . SER A 1 90 ? 12.255 5.229 -13.026 1.00 97.69 90 SER A CA 1
ATOM 724 C C . SER A 1 90 ? 11.413 4.392 -12.063 1.00 97.69 90 SER A C 1
ATOM 726 O O . SER A 1 90 ? 11.399 4.639 -10.857 1.00 97.69 90 SER A O 1
ATOM 728 N N . TYR A 1 91 ? 10.710 3.389 -12.590 1.00 98.06 91 TYR A N 1
ATOM 729 C CA . TYR A 1 91 ? 9.904 2.484 -11.788 1.00 98.06 91 TYR A CA 1
ATOM 730 C C . TYR A 1 91 ? 10.764 1.550 -10.930 1.00 98.06 91 TYR A C 1
ATOM 732 O O . TYR A 1 91 ? 10.491 1.417 -9.741 1.00 98.06 91 TYR A O 1
ATOM 740 N N . ALA A 1 92 ? 11.843 0.986 -11.479 1.00 98.00 92 ALA A N 1
ATOM 741 C CA . ALA A 1 92 ? 12.791 0.156 -10.739 1.00 98.00 92 ALA A CA 1
ATOM 742 C C . ALA A 1 92 ? 13.448 0.915 -9.573 1.00 98.00 92 ALA A C 1
ATOM 744 O O . ALA A 1 92 ? 13.598 0.357 -8.483 1.00 98.00 92 ALA A O 1
ATOM 745 N N . ALA A 1 93 ? 13.783 2.196 -9.772 1.00 98.06 93 ALA A N 1
ATOM 746 C CA . ALA A 1 93 ? 14.266 3.069 -8.701 1.00 98.06 93 ALA A CA 1
ATOM 747 C C . ALA A 1 93 ? 13.194 3.279 -7.616 1.00 98.06 93 ALA A C 1
ATOM 749 O O . ALA A 1 93 ? 13.457 3.071 -6.433 1.00 98.06 93 ALA A O 1
ATOM 750 N N . ALA A 1 94 ? 11.956 3.590 -8.014 1.00 97.38 94 ALA A N 1
ATOM 751 C CA . ALA A 1 94 ? 10.852 3.760 -7.070 1.00 97.38 94 ALA A CA 1
ATOM 752 C C . ALA A 1 94 ? 10.536 2.474 -6.280 1.00 97.38 94 ALA A C 1
ATOM 754 O O . ALA A 1 94 ? 10.204 2.548 -5.096 1.00 97.38 94 ALA A O 1
ATOM 755 N N . LEU A 1 95 ? 10.647 1.296 -6.905 1.00 97.62 95 LEU A N 1
ATOM 756 C CA . LEU A 1 95 ? 10.506 0.003 -6.230 1.00 97.62 95 LEU A CA 1
ATOM 757 C C . LEU A 1 95 ? 11.573 -0.184 -5.149 1.00 97.62 95 LEU A C 1
ATOM 759 O O . LEU A 1 95 ? 11.234 -0.594 -4.039 1.00 97.62 95 LEU A O 1
ATOM 763 N N . ALA A 1 96 ? 12.831 0.161 -5.438 1.00 97.81 96 ALA A N 1
ATOM 764 C CA . ALA A 1 96 ? 13.917 0.085 -4.463 1.00 97.81 96 ALA A CA 1
ATOM 765 C C . ALA A 1 96 ? 13.649 0.984 -3.244 1.00 97.81 96 ALA A C 1
ATOM 767 O O . ALA A 1 96 ? 13.766 0.523 -2.107 1.00 97.81 96 ALA A O 1
ATOM 768 N N . ASP A 1 97 ? 13.193 2.220 -3.470 1.00 97.75 97 ASP A N 1
ATOM 769 C CA . ASP A 1 97 ? 12.832 3.147 -2.391 1.00 97.75 97 ASP A CA 1
ATOM 770 C C . ASP A 1 97 ? 11.682 2.599 -1.533 1.00 97.75 97 ASP A C 1
ATOM 772 O O . ASP A 1 97 ? 11.767 2.558 -0.304 1.00 97.75 97 ASP A O 1
ATOM 776 N N . ARG A 1 98 ? 10.596 2.130 -2.167 1.00 96.38 98 ARG A N 1
ATOM 777 C CA . ARG A 1 98 ? 9.433 1.561 -1.460 1.00 96.38 98 ARG A CA 1
ATOM 778 C C . ARG A 1 98 ? 9.804 0.321 -0.654 1.00 96.38 98 ARG A C 1
ATOM 780 O O . ARG A 1 98 ? 9.333 0.166 0.475 1.00 96.38 98 ARG A O 1
ATOM 787 N N . ARG A 1 99 ? 10.649 -0.539 -1.219 1.00 97.75 99 ARG A N 1
ATOM 788 C CA . ARG A 1 99 ? 11.159 -1.732 -0.548 1.00 97.75 99 ARG A CA 1
ATOM 789 C C . ARG A 1 99 ? 11.983 -1.358 0.681 1.00 97.75 99 ARG A C 1
ATOM 791 O O . ARG A 1 99 ? 11.730 -1.907 1.748 1.00 97.75 99 ARG A O 1
ATOM 798 N N . ALA A 1 100 ? 12.907 -0.404 0.560 1.00 98.19 100 ALA A N 1
ATOM 799 C CA . ALA A 1 100 ? 13.722 0.065 1.681 1.00 98.19 100 ALA A CA 1
ATOM 800 C C . ALA A 1 100 ? 12.864 0.684 2.801 1.00 98.19 100 ALA A C 1
ATOM 802 O O . ALA A 1 100 ? 13.087 0.407 3.982 1.00 98.19 100 ALA A O 1
ATOM 803 N N . GLU A 1 101 ? 11.835 1.465 2.447 1.00 97.44 101 GLU A N 1
ATOM 8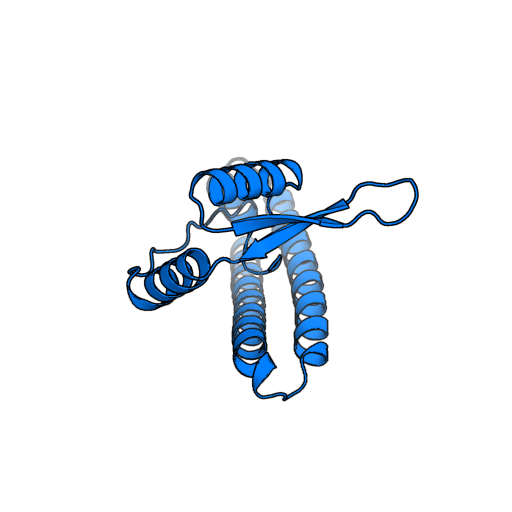04 C CA . GLU A 1 101 ? 10.862 1.981 3.417 1.00 97.44 101 GLU A CA 1
ATOM 805 C C . GLU A 1 101 ? 10.144 0.846 4.171 1.00 97.44 101 GLU A C 1
ATOM 807 O O . GLU A 1 101 ? 10.000 0.911 5.394 1.00 97.44 101 GLU A O 1
ATOM 812 N N . LEU A 1 102 ? 9.682 -0.190 3.462 1.00 97.25 102 LEU A N 1
ATOM 813 C CA . LEU A 1 102 ? 8.995 -1.326 4.081 1.00 97.25 102 LEU A CA 1
ATOM 814 C C . LEU A 1 102 ? 9.948 -2.185 4.921 1.00 97.25 102 LEU A C 1
ATOM 816 O O . LEU A 1 102 ? 9.554 -2.681 5.973 1.00 97.25 102 LEU A O 1
ATOM 820 N N . GLU A 1 103 ? 11.206 -2.315 4.509 1.00 97.62 103 GLU A N 1
ATOM 821 C CA . GLU A 1 103 ? 12.230 -3.037 5.260 1.00 97.62 103 GLU A CA 1
ATOM 822 C C . GLU A 1 103 ? 12.515 -2.353 6.603 1.00 97.62 103 GLU A C 1
ATOM 824 O O . GLU A 1 103 ? 12.591 -3.018 7.638 1.00 97.62 103 GLU A O 1
ATOM 829 N N . ALA A 1 104 ? 12.595 -1.019 6.618 1.00 97.12 104 ALA A N 1
ATOM 830 C CA . ALA A 1 104 ? 12.710 -0.254 7.858 1.00 97.12 104 ALA A CA 1
ATOM 831 C C . ALA A 1 104 ? 11.500 -0.483 8.781 1.00 97.12 104 ALA A C 1
ATOM 833 O O . ALA A 1 104 ? 11.667 -0.679 9.986 1.00 97.12 104 ALA A O 1
ATOM 834 N N . VAL A 1 105 ? 10.285 -0.534 8.219 1.00 95.12 105 VAL A N 1
ATOM 835 C CA . VAL A 1 105 ? 9.074 -0.873 8.983 1.00 95.12 105 VAL A CA 1
ATOM 836 C C . VAL A 1 105 ? 9.157 -2.297 9.532 1.00 95.12 105 VAL A C 1
ATOM 838 O O . VAL A 1 105 ? 8.919 -2.487 10.723 1.00 95.12 105 VAL A O 1
ATOM 841 N N . ARG A 1 106 ? 9.550 -3.287 8.722 1.00 95.38 106 ARG A N 1
ATOM 842 C CA . ARG A 1 106 ? 9.689 -4.679 9.172 1.00 95.38 106 ARG A CA 1
ATOM 843 C C . ARG A 1 106 ? 10.673 -4.806 10.332 1.00 95.38 106 ARG A C 1
ATOM 845 O O . ARG A 1 106 ? 10.360 -5.498 11.298 1.00 95.38 106 ARG A O 1
ATOM 852 N N . LYS A 1 107 ? 11.814 -4.113 10.262 1.00 95.25 107 LYS A N 1
ATOM 853 C CA . LYS A 1 107 ? 12.805 -4.059 11.350 1.00 95.25 107 LYS A CA 1
ATOM 854 C C . LYS A 1 107 ? 12.225 -3.425 12.614 1.00 95.25 107 LYS A C 1
ATOM 856 O O . LYS A 1 107 ? 12.457 -3.930 13.704 1.00 95.25 107 LYS A O 1
ATOM 861 N N . SER A 1 108 ? 11.432 -2.360 12.478 1.00 94.38 108 SER A N 1
ATOM 862 C CA . SER A 1 108 ? 10.827 -1.673 13.629 1.00 94.38 108 SER A CA 1
ATOM 863 C C . SER A 1 108 ? 9.768 -2.491 14.378 1.00 94.38 108 SER A C 1
ATOM 865 O O . SER A 1 108 ? 9.474 -2.176 15.526 1.00 94.38 108 SER A O 1
ATOM 867 N N . LEU A 1 109 ? 9.196 -3.521 13.744 1.00 93.19 109 LEU A N 1
ATOM 868 C CA . LEU A 1 109 ? 8.197 -4.395 14.368 1.00 93.19 109 LEU A CA 1
ATOM 869 C C . LEU A 1 109 ? 8.803 -5.378 15.382 1.00 93.19 109 LEU A C 1
ATOM 871 O O . LEU A 1 109 ? 8.065 -5.880 16.224 1.00 93.19 109 LEU A O 1
ATOM 875 N N . GLY A 1 110 ? 10.114 -5.641 15.310 1.00 91.56 110 GLY A N 1
ATOM 876 C CA . GLY A 1 110 ? 10.778 -6.620 16.172 1.00 91.56 110 GLY A CA 1
ATOM 877 C C . GLY A 1 110 ? 10.208 -8.037 16.030 1.00 91.56 110 GLY A C 1
ATOM 878 O O . GLY A 1 110 ? 9.677 -8.395 14.972 1.00 91.56 110 GLY A O 1
ATOM 879 N N . ASP A 1 111 ? 10.325 -8.809 17.116 1.00 89.19 111 ASP A N 1
ATOM 880 C CA . ASP A 1 111 ? 9.923 -10.222 17.213 1.00 89.19 111 ASP A CA 1
ATOM 881 C C . ASP A 1 111 ? 8.819 -10.456 18.268 1.00 89.19 111 ASP A C 1
ATOM 883 O O . ASP A 1 111 ? 8.621 -11.570 18.752 1.00 89.19 111 ASP A O 1
ATOM 887 N N . ASP A 1 112 ? 8.081 -9.404 18.636 1.00 90.50 112 ASP A N 1
ATOM 888 C CA . ASP A 1 112 ? 6.964 -9.506 19.578 1.00 90.50 112 ASP A CA 1
ATOM 889 C C . ASP A 1 112 ? 5.798 -10.306 18.971 1.00 90.50 112 ASP A C 1
ATOM 891 O O . ASP A 1 112 ? 5.354 -10.024 17.855 1.00 90.50 112 ASP A O 1
ATOM 895 N N . GLU A 1 113 ? 5.204 -11.235 19.734 1.00 90.88 113 GLU A N 1
ATOM 896 C CA . GLU A 1 113 ? 4.070 -12.052 19.253 1.00 90.88 113 GLU A CA 1
ATOM 897 C C . GLU A 1 113 ? 2.880 -11.180 18.812 1.00 90.88 113 GLU A C 1
ATOM 899 O O . GLU A 1 113 ? 2.212 -11.472 17.820 1.00 90.88 113 GLU A O 1
ATOM 904 N N . ALA A 1 114 ? 2.656 -10.043 19.482 1.00 91.94 114 ALA A N 1
ATOM 905 C CA . ALA A 1 114 ? 1.625 -9.074 19.102 1.00 91.94 114 ALA A CA 1
ATOM 906 C C . ALA A 1 114 ? 1.855 -8.455 17.707 1.00 91.94 114 ALA A C 1
ATOM 908 O O . ALA A 1 114 ? 0.906 -8.008 17.061 1.00 91.94 114 ALA A O 1
ATOM 909 N N . MET A 1 115 ? 3.104 -8.436 17.236 1.00 92.75 115 MET A N 1
ATOM 910 C CA . MET A 1 115 ? 3.516 -7.890 15.942 1.00 92.75 115 MET A CA 1
ATOM 911 C C . MET A 1 115 ? 3.720 -8.966 14.875 1.00 92.75 115 MET A C 1
ATOM 913 O O . MET A 1 115 ? 3.979 -8.626 13.719 1.00 92.75 115 MET A O 1
ATOM 917 N N . ARG A 1 116 ? 3.527 -10.246 15.213 1.00 95.19 116 ARG A N 1
ATOM 918 C CA . ARG A 1 116 ? 3.733 -11.380 14.305 1.00 95.19 116 ARG A CA 1
ATOM 919 C C . ARG A 1 116 ? 2.971 -11.246 12.986 1.00 95.19 116 ARG A C 1
ATOM 921 O O . ARG A 1 116 ? 3.560 -11.392 11.920 1.00 95.19 116 ARG A O 1
ATOM 928 N N . PHE A 1 117 ? 1.674 -10.939 13.022 1.00 93.75 117 PHE A N 1
ATOM 929 C CA . PHE A 1 117 ? 0.886 -10.781 11.791 1.00 93.75 117 PHE A CA 1
ATOM 930 C C . PHE A 1 117 ? 1.297 -9.547 10.968 1.00 93.75 117 PHE A C 1
ATOM 932 O O . PHE A 1 117 ? 1.514 -9.695 9.765 1.00 93.75 117 PHE A O 1
ATOM 939 N N . PRO A 1 118 ? 1.472 -8.346 11.561 1.00 94.00 118 PRO A N 1
ATOM 940 C CA . PRO A 1 118 ? 2.087 -7.218 10.860 1.00 94.00 118 PRO A CA 1
ATOM 941 C C . PRO A 1 118 ? 3.442 -7.542 10.216 1.00 94.00 118 PRO A C 1
ATOM 943 O O . PRO A 1 118 ? 3.694 -7.098 9.096 1.00 94.00 118 PRO A O 1
ATOM 946 N N . ALA A 1 119 ? 4.291 -8.317 10.896 1.00 94.94 119 ALA A N 1
ATOM 947 C CA . ALA A 1 119 ? 5.596 -8.738 10.399 1.00 94.94 119 ALA A CA 1
ATOM 948 C C . ALA A 1 119 ? 5.474 -9.655 9.175 1.00 94.94 119 ALA A C 1
ATOM 950 O O . ALA A 1 119 ? 6.089 -9.365 8.151 1.00 94.94 119 ALA A O 1
ATOM 951 N N . LEU A 1 120 ? 4.608 -10.673 9.234 1.00 95.75 120 LEU A N 1
ATOM 952 C CA . LEU A 1 120 ? 4.319 -11.558 8.098 1.00 95.75 120 LEU A CA 1
ATOM 953 C C . LEU A 1 120 ? 3.790 -10.781 6.883 1.00 95.75 120 LEU A C 1
ATOM 955 O O . LEU A 1 120 ? 4.214 -11.013 5.753 1.00 95.75 120 LEU A O 1
ATOM 959 N N . VAL A 1 121 ? 2.893 -9.815 7.099 1.00 95.31 121 VAL A N 1
ATOM 960 C CA . VAL A 1 121 ? 2.376 -8.963 6.014 1.00 95.31 121 VAL A CA 1
ATOM 961 C C . VAL A 1 121 ? 3.475 -8.064 5.436 1.00 95.31 121 VAL A C 1
ATOM 963 O O . VAL A 1 121 ? 3.503 -7.827 4.229 1.00 95.31 121 VAL A O 1
ATOM 966 N N . ALA A 1 122 ? 4.394 -7.561 6.265 1.00 95.88 122 ALA A N 1
ATOM 967 C CA . ALA A 1 122 ? 5.528 -6.777 5.788 1.00 95.88 122 ALA A CA 1
ATOM 968 C C . ALA A 1 122 ? 6.515 -7.632 4.975 1.00 95.88 122 ALA A C 1
ATOM 970 O O . ALA A 1 122 ? 6.959 -7.189 3.921 1.00 95.88 122 ALA A O 1
ATOM 971 N N . GLU A 1 123 ? 6.804 -8.860 5.406 1.00 96.19 123 GLU A N 1
ATOM 972 C CA . GLU A 1 123 ? 7.621 -9.827 4.657 1.00 96.19 123 GLU A CA 1
ATOM 973 C C . GLU A 1 123 ? 6.992 -10.176 3.308 1.00 96.19 123 GLU A C 1
ATOM 975 O O . GLU A 1 123 ? 7.673 -10.149 2.282 1.00 96.19 123 GLU A O 1
ATOM 980 N N . TRP A 1 124 ? 5.676 -10.405 3.278 1.00 96.25 124 TRP A N 1
ATOM 981 C CA . TRP A 1 124 ? 4.952 -10.600 2.026 1.00 96.25 124 TRP A CA 1
ATOM 982 C C . TRP A 1 124 ? 5.084 -9.386 1.093 1.00 96.25 124 TRP A C 1
ATOM 984 O O . TRP A 1 124 ? 5.357 -9.545 -0.096 1.00 96.25 124 TRP A O 1
ATOM 994 N N . GLY A 1 125 ? 4.962 -8.167 1.622 1.00 95.75 125 GLY A N 1
ATOM 995 C CA . GLY A 1 125 ? 5.159 -6.947 0.838 1.00 95.75 125 GLY A CA 1
ATOM 996 C C . GLY A 1 125 ? 6.593 -6.770 0.317 1.00 95.75 125 GLY A C 1
ATOM 997 O O . GLY A 1 125 ? 6.779 -6.255 -0.784 1.00 95.75 125 GLY A O 1
ATOM 998 N N . LEU A 1 126 ? 7.610 -7.219 1.060 1.00 97.50 126 LEU A N 1
ATOM 999 C CA . LEU A 1 126 ? 8.999 -7.223 0.585 1.00 97.50 126 LEU A CA 1
ATOM 1000 C C . LEU A 1 126 ? 9.168 -8.182 -0.597 1.00 97.50 126 LEU A C 1
ATOM 1002 O O . LEU A 1 126 ? 9.688 -7.773 -1.633 1.00 97.50 126 LEU A O 1
ATOM 1006 N N . ALA A 1 127 ? 8.645 -9.405 -0.476 1.00 97.81 127 ALA A N 1
ATOM 1007 C CA . ALA A 1 127 ? 8.654 -10.382 -1.563 1.00 97.81 127 ALA A CA 1
ATOM 1008 C C . ALA A 1 127 ? 7.895 -9.876 -2.803 1.00 97.81 127 ALA A C 1
ATOM 1010 O O . ALA A 1 127 ? 8.332 -10.093 -3.930 1.00 97.81 127 ALA A O 1
ATOM 1011 N N . TYR A 1 128 ? 6.789 -9.149 -2.605 1.00 96.12 128 TYR A N 1
ATOM 1012 C CA . TYR A 1 128 ? 6.069 -8.483 -3.690 1.00 96.12 128 TYR A CA 1
ATOM 1013 C C . TYR A 1 128 ? 6.959 -7.472 -4.429 1.00 96.12 128 TYR A C 1
ATOM 1015 O O . TYR A 1 128 ? 7.031 -7.512 -5.655 1.00 96.12 128 TYR A O 1
ATOM 1023 N N . TYR A 1 129 ? 7.668 -6.591 -3.713 1.00 97.12 129 TYR A N 1
ATOM 1024 C CA . TYR A 1 129 ? 8.557 -5.616 -4.355 1.00 97.12 129 TYR A CA 1
ATOM 1025 C C . TYR A 1 129 ? 9.750 -6.268 -5.062 1.00 97.12 129 TYR A C 1
ATOM 1027 O O . TYR A 1 129 ? 10.143 -5.793 -6.127 1.00 97.12 129 TYR A O 1
ATOM 1035 N N . ASP A 1 130 ? 10.289 -7.356 -4.509 1.00 98.00 130 ASP A N 1
ATOM 1036 C CA . ASP A 1 130 ? 11.354 -8.137 -5.147 1.00 98.00 130 ASP A CA 1
ATOM 1037 C C . ASP A 1 130 ? 10.869 -8.780 -6.454 1.00 98.00 130 ASP A C 1
ATOM 1039 O O . ASP A 1 130 ? 11.514 -8.639 -7.495 1.00 98.00 130 ASP A O 1
ATOM 1043 N N . SER A 1 131 ? 9.682 -9.391 -6.440 1.00 97.94 131 SER A N 1
ATOM 1044 C CA . SER A 1 131 ? 9.062 -9.955 -7.644 1.00 97.94 131 SER A CA 1
ATOM 1045 C C . SER A 1 131 ? 8.757 -8.886 -8.698 1.00 97.94 131 SER A C 1
ATOM 1047 O O . SER A 1 131 ? 8.999 -9.097 -9.885 1.00 97.94 131 SER A O 1
ATOM 1049 N N . GLU A 1 132 ? 8.217 -7.737 -8.294 1.00 97.25 132 GLU A N 1
ATOM 1050 C CA . GLU A 1 132 ? 7.884 -6.644 -9.214 1.00 97.25 132 GLU A CA 1
ATOM 1051 C C . GLU A 1 132 ? 9.147 -6.054 -9.861 1.00 97.25 132 GLU A C 1
ATOM 1053 O O . GLU A 1 132 ? 9.161 -5.709 -11.049 1.00 97.25 132 GLU A O 1
ATOM 1058 N N . ARG A 1 133 ? 10.248 -5.999 -9.100 1.00 98.12 133 ARG A N 1
ATOM 1059 C CA . ARG A 1 133 ? 11.559 -5.595 -9.610 1.00 98.12 133 ARG A CA 1
ATOM 1060 C C . ARG A 1 133 ? 12.082 -6.586 -10.645 1.00 98.12 133 ARG A C 1
ATOM 1062 O O . ARG A 1 133 ? 12.493 -6.163 -11.722 1.00 98.12 133 ARG A O 1
ATOM 1069 N N . GLU A 1 134 ? 12.008 -7.883 -10.365 1.00 98.25 134 GLU A N 1
ATOM 1070 C CA . GLU A 1 134 ? 12.420 -8.928 -11.309 1.00 98.25 134 GLU A CA 1
ATOM 1071 C C . GLU A 1 134 ? 11.605 -8.881 -12.615 1.00 98.25 134 GLU A C 1
ATOM 1073 O O . GLU A 1 134 ? 12.155 -8.987 -13.714 1.00 98.25 134 GLU A O 1
ATOM 1078 N N . ILE A 1 135 ? 10.284 -8.691 -12.519 1.00 97.50 135 ILE A N 1
ATOM 1079 C CA . ILE A 1 135 ? 9.402 -8.520 -13.683 1.00 97.50 135 ILE A CA 1
ATOM 1080 C C . ILE A 1 135 ? 9.822 -7.292 -14.496 1.00 97.50 135 ILE A C 1
ATOM 1082 O O . ILE A 1 135 ? 9.909 -7.375 -15.725 1.00 97.50 135 ILE A O 1
ATOM 1086 N N . THR A 1 136 ? 10.109 -6.175 -13.826 1.00 97.62 136 THR A N 1
ATOM 1087 C CA . THR A 1 136 ? 10.539 -4.924 -14.465 1.00 97.62 136 THR A CA 1
ATOM 1088 C C . THR A 1 136 ? 11.856 -5.102 -15.220 1.00 97.62 136 THR A C 1
ATOM 1090 O O . THR A 1 136 ? 11.924 -4.774 -16.406 1.00 97.62 136 THR A O 1
ATOM 1093 N N . ASP A 1 137 ? 12.871 -5.676 -14.573 1.00 97.06 137 ASP A N 1
ATOM 1094 C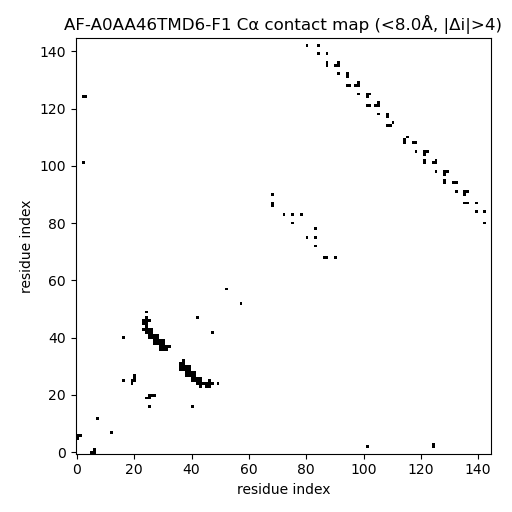 CA . ASP A 1 137 ? 14.207 -5.858 -15.152 1.00 97.06 137 ASP A CA 1
ATOM 1095 C C . ASP A 1 137 ? 14.166 -6.810 -16.358 1.00 97.06 137 ASP A C 1
ATOM 1097 O O . ASP A 1 137 ? 14.702 -6.506 -17.425 1.00 97.06 137 ASP A O 1
ATOM 1101 N N . ARG A 1 138 ? 13.435 -7.924 -16.244 1.00 97.44 138 ARG A N 1
ATOM 1102 C CA . ARG A 1 138 ? 13.225 -8.868 -17.352 1.00 97.44 138 ARG A CA 1
ATOM 1103 C C . ARG A 1 138 ? 12.444 -8.254 -18.512 1.00 97.44 138 ARG A C 1
ATOM 1105 O O . ARG A 1 138 ? 12.748 -8.530 -19.669 1.00 97.44 138 ARG A O 1
ATOM 1112 N N . THR A 1 139 ? 11.425 -7.446 -18.224 1.00 95.88 139 THR A N 1
ATOM 1113 C CA . THR A 1 139 ? 10.642 -6.764 -19.267 1.00 95.88 139 THR A CA 1
ATOM 1114 C C . THR A 1 139 ? 11.508 -5.765 -20.019 1.00 95.88 139 THR A C 1
ATOM 1116 O O . THR A 1 139 ? 11.439 -5.706 -21.241 1.00 95.88 139 THR A O 1
ATOM 1119 N N . ARG A 1 140 ? 12.351 -5.016 -19.301 1.00 94.94 140 ARG A N 1
ATOM 1120 C CA . ARG A 1 140 ? 13.310 -4.092 -19.901 1.00 94.94 140 ARG A CA 1
ATOM 1121 C C . ARG A 1 140 ? 14.300 -4.820 -20.811 1.00 94.94 140 ARG A C 1
ATOM 1123 O O . ARG A 1 140 ? 14.451 -4.397 -21.949 1.00 94.94 140 ARG A O 1
ATOM 1130 N N . ALA A 1 141 ? 14.914 -5.909 -20.342 1.00 94.88 141 ALA A N 1
ATOM 1131 C CA . ALA A 1 141 ? 15.886 -6.671 -21.132 1.00 94.88 141 ALA A CA 1
ATOM 1132 C C . ALA A 1 141 ? 15.308 -7.110 -22.490 1.00 94.88 141 ALA A C 1
ATOM 1134 O O . ALA A 1 141 ? 15.928 -6.904 -23.525 1.00 94.88 141 ALA A O 1
ATOM 1135 N N . ARG A 1 142 ? 14.056 -7.588 -22.506 1.00 93.62 142 ARG A N 1
ATOM 1136 C CA . ARG A 1 142 ? 13.347 -7.990 -23.736 1.00 93.62 142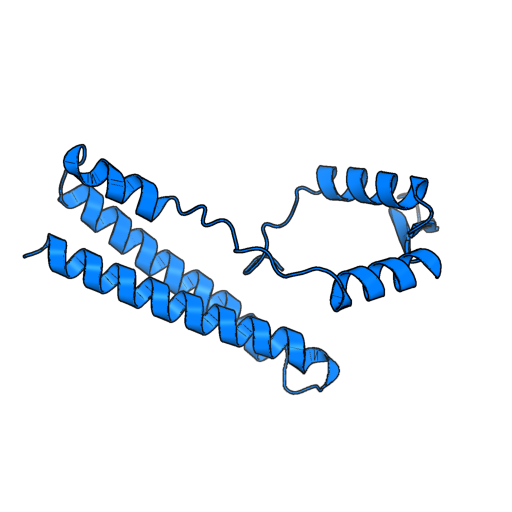 ARG A CA 1
ATOM 1137 C C . ARG A 1 142 ? 13.021 -6.848 -24.706 1.00 93.62 142 ARG A C 1
ATOM 1139 O O . ARG A 1 142 ? 12.610 -7.125 -25.824 1.00 93.62 142 ARG A O 1
ATOM 1146 N N . LEU A 1 143 ? 13.086 -5.592 -24.264 1.00 89.88 143 LEU A N 1
ATOM 1147 C CA . LEU A 1 143 ? 12.867 -4.413 -25.112 1.00 89.88 143 LEU A CA 1
ATOM 1148 C C . LEU A 1 143 ? 14.177 -3.845 -25.675 1.00 89.88 143 LEU A C 1
ATOM 1150 O O . LEU A 1 143 ? 14.124 -2.987 -26.555 1.00 89.88 143 LEU A O 1
ATOM 1154 N N . GLU A 1 144 ? 15.320 -4.260 -25.127 1.00 84.44 144 GLU A N 1
ATOM 1155 C CA . GLU A 1 144 ? 16.660 -3.869 -25.582 1.00 84.44 144 GLU A CA 1
ATOM 1156 C C . GLU A 1 144 ? 17.253 -4.878 -26.590 1.00 84.44 144 GLU A C 1
ATOM 1158 O O . GLU A 1 144 ? 18.217 -4.536 -27.276 1.00 84.44 144 GLU A O 1
ATOM 1163 N N . GLU A 1 145 ? 16.666 -6.079 -26.690 1.00 76.00 145 GLU A N 1
ATOM 1164 C CA . GLU A 1 145 ? 16.904 -7.099 -27.733 1.00 76.00 145 GLU A CA 1
ATOM 1165 C C . GLU A 1 145 ? 16.295 -6.708 -29.092 1.00 76.00 145 GLU A C 1
ATOM 1167 O O . GLU A 1 145 ? 16.997 -6.892 -30.115 1.00 76.00 145 GLU A O 1
#

Organism: NCBI:txid2908642

Radius of gyration: 21.28 Å; Cα contacts (8 Å, |Δi|>4): 93; chains: 1; bounding box: 42×40×55 Å